Protein AF-A0AAN7UTN5-F1 (afdb_monomer_lite)

Secondary structure (DSSP, 8-state):
------------------------------------------------S--TT--TTS-TTT---GGG--SS-----S-TTTT-------HHHHHHHHHHHH-TTGGGSS-HHHHHHHH--TTGGGG-S--SHHHHHHHHHHHHHHTTS--

Structure (mmCIF, N/CA/C/O backbone):
data_AF-A0AAN7UTN5-F1
#
_entry.id   AF-A0AAN7UTN5-F1
#
loop_
_atom_site.group_PDB
_atom_site.id
_atom_site.type_symbol
_atom_site.label_atom_id
_atom_site.label_alt_id
_atom_site.label_comp_id
_atom_site.label_asym_id
_atom_site.label_entity_id
_atom_site.label_seq_id
_atom_site.pdbx_PDB_ins_code
_atom_site.Cartn_x
_atom_site.Cartn_y
_atom_site.Cartn_z
_atom_site.occupancy
_atom_site.B_iso_or_equiv
_atom_site.auth_seq_id
_atom_site.auth_comp_id
_atom_site.auth_asym_id
_atom_site.auth_atom_id
_atom_site.pdbx_PDB_model_num
ATOM 1 N N . MET A 1 1 ? 69.646 10.732 -24.523 1.00 35.91 1 MET A N 1
ATOM 2 C CA . MET A 1 1 ? 69.256 12.136 -24.255 1.00 35.91 1 MET A CA 1
ATOM 3 C C . MET A 1 1 ? 67.807 12.290 -24.700 1.00 35.91 1 MET A C 1
ATOM 5 O O . MET A 1 1 ? 67.540 11.910 -25.823 1.00 35.91 1 MET A O 1
ATOM 9 N N . ALA A 1 2 ? 66.811 12.760 -23.962 1.00 42.72 2 ALA A N 1
ATOM 10 C CA . ALA A 1 2 ? 66.626 13.110 -22.563 1.00 42.72 2 ALA A CA 1
ATOM 11 C C . ALA A 1 2 ? 65.093 13.111 -22.330 1.00 42.72 2 ALA A C 1
ATOM 13 O O . ALA A 1 2 ? 64.316 13.274 -23.267 1.00 42.72 2 ALA A O 1
ATOM 14 N N . LEU A 1 3 ? 64.696 12.865 -21.086 1.00 52.59 3 LEU A N 1
ATOM 15 C CA . LEU A 1 3 ? 63.344 12.595 -20.585 1.00 52.59 3 LEU A CA 1
ATOM 16 C C . LEU A 1 3 ? 62.355 13.759 -20.777 1.00 52.59 3 LEU A C 1
ATOM 18 O O . LEU A 1 3 ? 62.784 14.913 -20.769 1.00 52.59 3 LEU A O 1
ATOM 22 N N . LYS A 1 4 ? 61.044 13.454 -20.767 1.00 47.31 4 LYS A N 1
ATOM 23 C CA . LYS A 1 4 ? 60.037 14.160 -19.940 1.00 47.31 4 LYS A CA 1
ATOM 24 C C . LYS A 1 4 ? 58.693 13.410 -19.864 1.00 47.31 4 LYS A C 1
ATOM 26 O O . LYS A 1 4 ? 58.052 13.137 -20.871 1.00 47.31 4 LYS A O 1
ATOM 31 N N . SER A 1 5 ? 58.326 13.098 -18.622 1.00 57.06 5 SER A N 1
ATOM 32 C CA . SER A 1 5 ? 57.091 12.473 -18.125 1.00 57.06 5 SER A CA 1
ATOM 33 C C . SER A 1 5 ? 55.921 13.489 -18.027 1.00 57.06 5 SER A C 1
ATOM 35 O O . SER A 1 5 ? 56.136 14.678 -18.272 1.00 57.06 5 SER A O 1
ATOM 37 N N . PRO A 1 6 ? 54.685 13.049 -17.694 1.00 55.91 6 PRO A N 1
ATOM 38 C CA . PRO A 1 6 ? 53.435 13.730 -18.028 1.00 55.91 6 PRO A CA 1
ATOM 39 C C . PRO A 1 6 ? 52.992 14.740 -16.961 1.00 55.91 6 PRO A C 1
ATOM 41 O O . PRO A 1 6 ? 53.272 14.568 -15.775 1.00 55.91 6 PRO A O 1
ATOM 44 N N . GLN A 1 7 ? 52.224 15.753 -17.367 1.00 57.94 7 GLN A N 1
ATOM 45 C CA . GLN A 1 7 ? 51.511 16.633 -16.441 1.00 57.94 7 GLN A CA 1
ATOM 46 C C . GLN A 1 7 ? 50.000 16.542 -16.663 1.00 57.94 7 GLN A C 1
ATOM 48 O O . GLN A 1 7 ? 49.463 16.903 -17.706 1.00 57.94 7 GLN A O 1
ATOM 53 N N . SER A 1 8 ? 49.352 16.010 -15.632 1.00 52.56 8 SER A N 1
ATOM 54 C CA . SER A 1 8 ? 47.923 16.071 -15.355 1.00 52.56 8 SER A CA 1
ATOM 55 C C . SER A 1 8 ? 47.508 17.511 -15.042 1.00 52.56 8 SER A C 1
ATOM 57 O O . SER A 1 8 ? 48.227 18.205 -14.324 1.00 52.56 8 SER A O 1
ATOM 59 N N . ALA A 1 9 ? 46.331 17.938 -15.501 1.00 54.69 9 ALA A N 1
ATOM 60 C CA . ALA A 1 9 ? 45.624 19.070 -14.908 1.00 54.69 9 ALA A CA 1
ATOM 61 C C . ALA A 1 9 ? 44.108 18.898 -15.083 1.00 54.69 9 ALA A C 1
ATOM 63 O O . ALA A 1 9 ? 43.535 19.157 -16.138 1.00 54.69 9 ALA A O 1
ATOM 64 N N . MET A 1 10 ? 43.461 18.455 -14.006 1.00 52.31 10 MET A N 1
ATOM 65 C CA . MET A 1 10 ? 42.045 18.699 -13.748 1.00 52.31 10 MET A CA 1
ATOM 66 C C . MET A 1 10 ? 41.821 20.207 -13.584 1.00 52.31 10 MET A C 1
ATOM 68 O O . MET A 1 10 ? 42.517 20.844 -12.798 1.00 52.31 10 MET A O 1
ATOM 72 N N . SER A 1 11 ? 40.807 20.768 -14.244 1.00 52.25 11 SER A N 1
ATOM 73 C CA . SER A 1 11 ? 40.183 22.012 -13.786 1.00 52.25 11 SER A CA 1
ATOM 74 C C . SER A 1 11 ? 38.712 22.052 -14.193 1.00 52.25 11 SER A C 1
ATOM 76 O O . SER A 1 11 ? 38.341 22.357 -15.324 1.00 52.25 11 SER A O 1
ATOM 78 N N . LEU A 1 12 ? 37.862 21.696 -13.231 1.00 55.22 12 LEU A N 1
ATOM 79 C CA . LEU A 1 12 ? 36.495 22.191 -13.144 1.00 55.22 12 LEU A CA 1
ATOM 80 C C . LEU A 1 12 ? 36.566 23.682 -12.799 1.00 55.22 12 LEU A C 1
ATOM 82 O O . LEU A 1 12 ? 37.314 24.034 -11.889 1.00 55.22 12 LEU A O 1
ATOM 86 N N . SER A 1 13 ? 35.718 24.520 -13.399 1.00 54.28 13 SER A N 1
ATOM 87 C CA . SER A 1 13 ? 34.823 25.408 -12.636 1.00 54.28 13 SER A CA 1
ATOM 88 C C . SER A 1 13 ? 33.888 26.215 -13.530 1.00 54.28 13 SER A C 1
ATOM 90 O O . SER A 1 13 ? 34.273 26.856 -14.501 1.00 54.28 13 SER A O 1
ATOM 92 N N . ARG A 1 14 ? 32.616 26.159 -13.137 1.00 55.97 14 ARG A N 1
ATOM 93 C CA . ARG A 1 14 ? 31.476 26.916 -13.644 1.00 55.97 14 ARG A CA 1
ATOM 94 C C . ARG A 1 14 ? 31.552 28.348 -13.128 1.00 55.97 14 ARG A C 1
ATOM 96 O O . ARG A 1 14 ? 31.706 28.515 -11.925 1.00 55.97 14 ARG A O 1
ATOM 103 N N . GLN A 1 15 ? 31.288 29.343 -13.970 1.00 52.00 15 GLN A N 1
ATOM 104 C CA . GLN A 1 15 ? 30.726 30.621 -13.520 1.00 52.00 15 GLN A CA 1
ATOM 105 C C . GLN A 1 15 ? 30.129 31.386 -14.707 1.00 52.00 15 GLN A C 1
ATOM 107 O O . GLN A 1 15 ? 30.831 32.011 -15.492 1.00 52.00 15 GLN A O 1
ATOM 112 N N . ALA A 1 16 ? 28.803 31.335 -14.831 1.00 52.66 16 ALA A N 1
ATOM 113 C CA . ALA A 1 16 ? 28.037 32.254 -15.663 1.00 52.66 16 ALA A CA 1
ATOM 114 C C . ALA A 1 16 ? 27.259 33.186 -14.726 1.00 52.66 16 ALA A C 1
ATOM 116 O O . ALA A 1 16 ? 26.182 32.842 -14.244 1.00 52.66 16 ALA A O 1
ATOM 117 N N . LEU A 1 17 ? 27.824 34.359 -14.434 1.00 50.31 17 LEU A N 1
ATOM 118 C CA . LEU A 1 17 ? 27.117 35.442 -13.754 1.00 50.31 17 LEU A CA 1
ATOM 119 C C . LEU A 1 17 ? 26.428 36.309 -14.813 1.00 50.31 17 LEU A C 1
ATOM 121 O O . LEU A 1 17 ? 27.052 37.177 -15.421 1.00 50.31 17 LEU A O 1
ATOM 125 N N . ARG A 1 18 ? 25.123 36.095 -15.032 1.00 51.25 18 ARG A N 1
ATOM 126 C CA . ARG A 1 18 ? 24.282 37.096 -15.706 1.00 51.25 18 ARG A CA 1
ATOM 127 C C . ARG A 1 18 ? 24.073 38.265 -14.751 1.00 51.25 18 ARG A C 1
ATOM 129 O O . ARG A 1 18 ? 23.320 38.176 -13.786 1.00 51.25 18 ARG A O 1
ATOM 136 N N . ARG A 1 19 ? 24.759 39.364 -15.044 1.00 41.50 19 ARG A N 1
ATOM 137 C CA . ARG A 1 19 ? 24.539 40.687 -14.458 1.00 41.50 19 ARG A CA 1
ATOM 138 C C . ARG A 1 19 ? 23.248 41.252 -15.053 1.00 41.50 19 ARG A C 1
ATOM 140 O O . ARG A 1 19 ? 23.199 41.504 -16.252 1.00 41.50 19 ARG A O 1
ATOM 147 N N . TYR A 1 20 ? 22.219 41.451 -14.234 1.00 42.88 20 TYR A N 1
ATOM 148 C CA . TYR A 1 20 ? 21.110 42.335 -14.592 1.00 42.88 20 TYR A CA 1
ATOM 149 C C . TYR A 1 20 ? 21.422 43.743 -14.078 1.00 42.88 20 TYR A C 1
ATOM 151 O O . TYR A 1 20 ? 21.630 43.951 -12.884 1.00 42.88 20 TYR A O 1
ATOM 159 N N . ASN A 1 21 ? 21.496 44.690 -15.013 1.00 44.53 21 ASN A N 1
ATOM 160 C CA . ASN A 1 21 ? 21.583 46.125 -14.759 1.00 44.53 21 ASN A CA 1
ATOM 161 C C . ASN A 1 21 ? 20.263 46.612 -14.145 1.00 44.53 21 ASN A C 1
ATOM 163 O O . ASN A 1 21 ? 19.228 46.567 -14.804 1.00 44.53 21 ASN A O 1
ATOM 167 N N . GLY A 1 22 ? 20.311 47.107 -12.908 1.00 36.59 22 GLY A N 1
ATOM 168 C CA . GLY A 1 22 ? 19.216 47.834 -12.272 1.00 36.59 22 GLY A CA 1
ATOM 169 C C . GLY A 1 22 ? 19.508 49.332 -12.267 1.00 36.59 22 GLY A C 1
ATOM 170 O O . GLY A 1 22 ? 20.340 49.798 -11.493 1.00 36.59 22 GLY A O 1
ATOM 171 N N . ARG A 1 23 ? 18.815 50.084 -13.123 1.00 46.69 23 ARG A N 1
ATOM 172 C CA . ARG A 1 23 ? 18.692 51.545 -13.055 1.00 46.69 23 ARG A CA 1
ATOM 173 C C . ARG A 1 23 ? 17.206 51.885 -13.097 1.00 46.69 23 ARG A C 1
ATOM 175 O O . ARG A 1 23 ? 16.597 51.809 -14.157 1.00 46.69 23 ARG A O 1
ATOM 182 N N . ASN A 1 24 ? 16.628 52.201 -11.942 1.00 39.62 24 ASN A N 1
ATOM 183 C CA . ASN A 1 24 ? 16.077 53.526 -11.630 1.00 39.62 24 ASN A CA 1
ATOM 184 C C . ASN A 1 24 ? 15.151 53.461 -10.409 1.00 39.62 24 ASN A C 1
ATOM 186 O O . ASN A 1 24 ? 14.344 52.552 -10.244 1.00 39.62 24 ASN A O 1
ATOM 190 N N . ALA A 1 25 ? 15.358 54.444 -9.539 1.00 48.47 25 ALA A N 1
ATOM 191 C CA . ALA A 1 25 ? 14.716 54.664 -8.256 1.00 48.47 25 ALA A CA 1
ATOM 192 C C . ALA A 1 25 ? 13.222 54.995 -8.370 1.00 48.47 25 ALA A C 1
ATOM 194 O O . ALA A 1 25 ? 12.814 55.547 -9.385 1.00 48.47 25 ALA A O 1
ATOM 195 N N . CYS A 1 26 ? 12.474 54.768 -7.283 1.00 32.94 26 CYS A N 1
ATOM 196 C CA . CYS A 1 26 ? 11.442 55.668 -6.750 1.00 32.94 26 CYS A CA 1
ATOM 197 C C . CYS A 1 26 ? 11.149 55.294 -5.283 1.00 32.94 26 CYS A C 1
ATOM 199 O O . CYS A 1 26 ? 10.854 54.146 -4.963 1.00 32.94 26 CYS A O 1
ATOM 201 N N . SER A 1 27 ? 11.260 56.290 -4.406 1.00 48.19 27 SER A N 1
ATOM 202 C CA . SER A 1 27 ? 10.828 56.291 -3.006 1.00 48.19 27 SER A CA 1
ATOM 203 C C . SER A 1 27 ? 9.299 56.355 -2.921 1.00 48.19 27 SER A C 1
ATOM 205 O O . SER A 1 27 ? 8.717 57.203 -3.593 1.00 48.19 27 SER A O 1
ATOM 207 N N . ALA A 1 28 ? 8.663 55.522 -2.086 1.00 39.09 28 ALA A N 1
ATOM 208 C CA . ALA A 1 28 ? 7.349 55.812 -1.496 1.00 39.09 28 ALA A CA 1
ATOM 209 C C . ALA A 1 28 ? 6.996 54.845 -0.343 1.00 39.09 28 ALA A C 1
ATOM 211 O O . ALA A 1 28 ? 6.795 53.654 -0.548 1.00 39.09 28 ALA A O 1
ATOM 212 N N . VAL A 1 29 ? 6.937 55.412 0.865 1.00 41.47 29 VAL A N 1
ATOM 213 C CA . VAL A 1 29 ? 5.883 55.298 1.894 1.00 41.47 29 VAL A CA 1
ATOM 214 C C . VAL A 1 29 ? 5.174 53.945 2.115 1.00 41.47 29 VAL A C 1
ATOM 216 O O . VAL A 1 29 ? 4.487 53.398 1.261 1.00 41.47 29 VAL A O 1
ATOM 219 N N . SER A 1 30 ? 5.249 53.519 3.378 1.00 49.81 30 SER A N 1
ATOM 220 C CA . SER A 1 30 ? 4.473 52.512 4.109 1.00 49.81 30 SER A CA 1
ATOM 221 C C . SER A 1 30 ? 3.061 52.190 3.598 1.00 49.81 30 SER A C 1
ATOM 223 O O . SER A 1 30 ? 2.228 53.085 3.471 1.00 49.81 30 SER A O 1
ATOM 225 N N . ARG A 1 31 ? 2.746 50.886 3.514 1.00 42.16 31 ARG A N 1
ATOM 226 C CA . ARG A 1 31 ? 1.453 50.288 3.911 1.00 42.16 31 ARG A CA 1
ATOM 227 C C . ARG A 1 31 ? 1.606 48.776 4.109 1.00 42.16 31 ARG A C 1
ATOM 229 O O . ARG A 1 31 ? 1.927 48.046 3.177 1.00 42.16 31 ARG A O 1
ATOM 236 N N . SER A 1 32 ? 1.342 48.319 5.329 1.00 50.72 32 SER A N 1
ATOM 237 C CA . SER A 1 32 ? 1.090 46.913 5.637 1.00 50.72 32 SER A CA 1
ATOM 238 C C . SER A 1 32 ? -0.174 46.447 4.921 1.00 50.72 32 SER A C 1
ATOM 240 O O . SER A 1 32 ? -1.248 46.982 5.180 1.00 50.72 32 SER A O 1
ATOM 242 N N . VAL A 1 33 ? -0.058 45.413 4.092 1.00 45.84 33 VAL A N 1
ATOM 243 C CA . VAL A 1 33 ? -1.156 44.496 3.770 1.00 45.84 33 VAL A CA 1
ATOM 244 C C . VAL A 1 33 ? -0.582 43.087 3.694 1.00 45.84 33 VAL A C 1
ATOM 246 O O . VAL A 1 33 ? 0.420 42.835 3.025 1.00 45.84 33 VAL A O 1
ATOM 249 N N . ALA A 1 34 ? -1.185 42.183 4.459 1.00 51.28 34 ALA A N 1
ATOM 250 C CA . ALA A 1 34 ? -0.838 40.777 4.500 1.00 51.28 34 ALA A CA 1
ATOM 251 C C . ALA A 1 34 ? -0.900 40.180 3.087 1.00 51.28 34 ALA A C 1
ATOM 253 O O . ALA A 1 34 ? -1.967 40.107 2.481 1.00 51.28 34 ALA A O 1
ATOM 254 N N . SER A 1 35 ? 0.244 39.731 2.570 1.00 47.69 35 SER A N 1
ATOM 255 C CA . SER A 1 35 ? 0.283 38.885 1.380 1.00 47.69 35 SER A CA 1
ATOM 256 C C . SER A 1 35 ? -0.039 37.455 1.804 1.00 47.69 35 SER A C 1
ATOM 258 O O . SER A 1 35 ? 0.832 36.603 1.975 1.00 47.69 35 SER A O 1
ATOM 260 N N . THR A 1 36 ? -1.322 37.190 2.043 1.00 50.88 36 THR A N 1
ATOM 261 C CA . THR A 1 36 ? -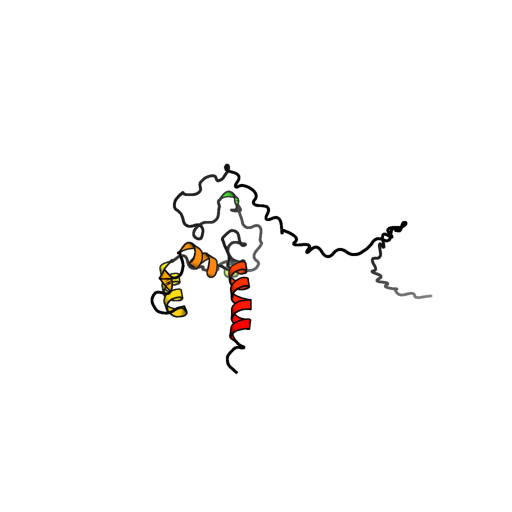1.854 35.841 1.873 1.00 50.88 36 THR A CA 1
ATOM 262 C C . THR A 1 36 ? -1.650 35.485 0.410 1.00 50.88 36 THR A C 1
ATOM 264 O O . THR A 1 36 ? -2.391 35.956 -0.443 1.00 50.88 36 THR A O 1
ATOM 267 N N . CYS A 1 37 ? -0.636 34.679 0.107 1.00 45.53 37 CYS A N 1
ATOM 268 C CA . CYS A 1 37 ? -0.592 33.938 -1.144 1.00 45.53 37 CYS A CA 1
ATOM 269 C C . CYS A 1 37 ? -1.698 32.875 -1.075 1.00 45.53 37 CYS A C 1
ATOM 271 O O . CYS A 1 37 ? -1.514 31.889 -0.351 1.00 45.53 37 CYS A O 1
ATOM 273 N N . PRO A 1 38 ? -2.834 32.990 -1.792 1.00 51.50 38 PRO A N 1
ATOM 274 C CA . PRO A 1 38 ? -3.641 31.814 -2.027 1.00 51.50 38 PRO A CA 1
ATOM 275 C C . PRO A 1 38 ? -2.799 30.919 -2.934 1.00 51.50 38 PRO A C 1
ATOM 277 O O . PRO A 1 38 ? -2.558 31.215 -4.103 1.00 51.50 38 PRO A O 1
ATOM 280 N N . ARG A 1 39 ? -2.283 29.829 -2.367 1.00 55.66 39 ARG A N 1
ATOM 281 C CA . ARG A 1 39 ? -1.727 28.726 -3.142 1.00 55.66 39 ARG A CA 1
ATOM 282 C C . ARG A 1 39 ? -2.874 28.238 -4.021 1.00 55.66 39 ARG A C 1
ATOM 284 O O . ARG A 1 39 ? -3.766 27.554 -3.529 1.00 55.66 39 ARG A O 1
ATOM 291 N N . ALA A 1 40 ? -2.900 28.678 -5.276 1.00 53.22 40 ALA A N 1
ATOM 292 C CA . ALA A 1 40 ? -3.896 28.262 -6.243 1.00 53.22 40 ALA A CA 1
ATOM 293 C C . ALA A 1 40 ? -3.781 26.742 -6.384 1.00 53.22 40 ALA A C 1
ATOM 295 O O . ALA A 1 40 ? -2.857 26.218 -7.008 1.00 53.22 40 ALA A O 1
ATOM 296 N N . PHE A 1 41 ? -4.685 26.025 -5.722 1.00 52.22 41 PHE A N 1
ATOM 297 C CA . PHE A 1 41 ? -4.939 24.632 -6.016 1.00 52.22 41 PHE A CA 1
ATOM 298 C C . PHE A 1 41 ? -5.446 24.606 -7.452 1.00 52.22 41 PHE A C 1
ATOM 300 O O . PHE A 1 41 ? -6.573 25.006 -7.727 1.00 52.22 41 PHE A O 1
ATOM 307 N N . ALA A 1 42 ? -4.599 24.170 -8.379 1.00 46.84 42 ALA A N 1
ATOM 308 C CA . ALA A 1 42 ? -5.053 23.758 -9.692 1.00 46.84 42 ALA A CA 1
ATOM 309 C C . ALA A 1 42 ? -5.887 22.483 -9.504 1.00 46.84 42 ALA A C 1
ATOM 311 O O . ALA A 1 42 ? -5.385 21.366 -9.630 1.00 46.84 42 ALA A O 1
ATOM 312 N N . THR A 1 43 ? -7.165 22.638 -9.159 1.00 53.34 43 THR A N 1
ATOM 313 C CA . THR A 1 43 ? -8.187 21.626 -9.416 1.00 53.34 43 THR A CA 1
ATOM 314 C C . THR A 1 43 ? -8.322 21.535 -10.927 1.00 53.34 43 THR A C 1
ATOM 316 O O . THR A 1 43 ? -9.151 22.204 -11.538 1.00 53.34 43 THR A O 1
ATOM 319 N N . SER A 1 44 ? -7.442 20.755 -11.553 1.00 51.25 44 SER A N 1
ATOM 320 C CA . SER A 1 44 ? -7.685 20.306 -12.917 1.00 51.25 44 SER A CA 1
ATOM 321 C C . SER A 1 44 ? -8.978 19.507 -12.868 1.00 51.25 44 SER A C 1
ATOM 323 O O . SER A 1 44 ? -9.041 18.477 -12.195 1.00 51.25 44 SER A O 1
ATOM 325 N N . ALA A 1 45 ? -10.014 20.043 -13.511 1.00 46.41 45 ALA A N 1
ATOM 326 C CA . ALA A 1 45 ? -11.274 19.359 -13.720 1.00 46.41 45 ALA A CA 1
ATOM 327 C C . ALA A 1 45 ? -10.980 17.948 -14.240 1.00 46.41 45 ALA A C 1
ATOM 329 O O . ALA A 1 45 ? -10.168 17.766 -15.152 1.00 46.41 45 ALA A O 1
ATOM 330 N N . SER A 1 46 ? -11.612 16.958 -13.615 1.00 48.47 46 SER A N 1
ATOM 331 C CA . SER A 1 46 ? -11.663 15.583 -14.092 1.00 48.47 46 SER A CA 1
ATOM 332 C C . SER A 1 46 ? -11.990 15.599 -15.582 1.00 48.47 46 SER A C 1
ATOM 334 O O . SER A 1 46 ? -13.094 15.987 -15.958 1.00 48.47 46 SER A O 1
ATOM 336 N N . ARG A 1 47 ? -11.035 15.215 -16.432 1.00 48.50 47 ARG A N 1
ATOM 337 C CA . ARG A 1 47 ? -11.341 14.863 -17.818 1.00 48.50 47 ARG A CA 1
ATOM 338 C C . ARG A 1 47 ? -12.184 13.583 -17.781 1.00 48.50 47 ARG A C 1
ATOM 340 O O . ARG A 1 47 ? -11.660 12.575 -17.305 1.00 48.50 47 ARG A O 1
ATOM 347 N N . PRO A 1 48 ? -13.448 13.581 -18.234 1.00 53.78 48 PRO A N 1
ATOM 348 C CA . PRO A 1 48 ? -14.094 12.339 -18.619 1.00 53.78 48 PRO A CA 1
ATOM 349 C C . PRO A 1 48 ? -13.565 11.947 -20.011 1.00 53.78 48 PRO A C 1
ATOM 351 O O . PRO A 1 48 ? -13.259 12.824 -20.818 1.00 53.78 48 PRO A O 1
ATOM 354 N N . SER A 1 49 ? -13.469 10.644 -20.286 1.00 51.06 49 SER A N 1
ATOM 355 C CA . SER A 1 49 ? -12.791 10.005 -21.437 1.00 51.06 49 SER A CA 1
ATOM 356 C C . SER A 1 49 ? -11.260 10.074 -21.324 1.00 51.06 49 SER A C 1
ATOM 358 O O . SER A 1 49 ? -10.657 11.137 -21.378 1.00 51.06 49 SER A O 1
ATOM 360 N N . GLU A 1 50 ? -10.547 9.002 -20.989 1.00 43.94 50 GLU A N 1
ATOM 361 C CA . GLU A 1 50 ? -10.546 7.677 -21.614 1.00 43.94 50 GLU A CA 1
ATOM 362 C C . GLU A 1 50 ? -10.115 6.634 -20.559 1.00 43.94 50 GLU A C 1
ATOM 364 O O . GLU A 1 50 ? -9.014 6.091 -20.570 1.00 43.94 50 GLU A O 1
ATOM 369 N N . ALA A 1 51 ? -10.967 6.407 -19.557 1.00 47.03 51 ALA A N 1
ATOM 370 C CA . ALA A 1 51 ? -10.834 5.276 -18.646 1.00 47.03 51 ALA A CA 1
ATOM 371 C C . ALA A 1 51 ? -11.473 4.063 -19.328 1.00 47.03 51 ALA A C 1
ATOM 373 O O . ALA A 1 51 ? -12.635 3.748 -19.088 1.00 47.03 51 ALA A O 1
ATOM 374 N N . ALA A 1 52 ? -10.748 3.425 -20.246 1.00 45.00 52 ALA A N 1
ATOM 375 C CA . ALA A 1 52 ? -11.166 2.131 -20.762 1.00 45.00 52 ALA A CA 1
ATOM 376 C C . ALA A 1 52 ? -11.228 1.148 -19.578 1.00 45.00 52 ALA A C 1
ATOM 378 O O . ALA A 1 52 ? -10.199 0.720 -19.059 1.00 45.00 52 ALA A O 1
ATOM 379 N N . VAL A 1 53 ? -12.460 0.861 -19.151 1.00 48.66 53 VAL A N 1
ATOM 380 C CA . VAL A 1 53 ? -12.856 -0.149 -18.164 1.00 48.66 53 VAL A CA 1
ATOM 381 C C . VAL A 1 53 ? -12.280 0.096 -16.763 1.00 48.66 53 VAL A C 1
ATOM 383 O O . VAL A 1 53 ? -11.454 -0.658 -16.251 1.00 48.66 53 VAL A O 1
ATOM 386 N N . ALA A 1 54 ? -12.761 1.142 -16.087 1.00 50.72 54 ALA A N 1
ATOM 387 C CA . ALA A 1 54 ? -12.965 0.976 -14.654 1.00 50.72 54 ALA A CA 1
ATOM 388 C C . ALA A 1 54 ? -14.027 -0.125 -14.518 1.00 50.72 54 ALA A C 1
ATOM 390 O O . ALA A 1 54 ? -15.181 0.081 -14.873 1.00 50.72 54 ALA A O 1
ATOM 391 N N . GLU A 1 55 ? -13.617 -1.324 -14.111 1.00 54.78 55 GLU A N 1
ATOM 392 C CA . GLU A 1 55 ? -14.520 -2.290 -13.487 1.00 54.78 55 GLU A CA 1
ATOM 393 C C . GLU A 1 55 ? -15.246 -1.534 -12.363 1.00 54.78 55 GLU A C 1
ATOM 395 O O . GLU A 1 55 ? -14.645 -1.259 -11.324 1.00 54.78 55 GLU A O 1
ATOM 400 N N . GLU A 1 56 ? -16.490 -1.112 -12.615 1.00 57.88 56 GLU A N 1
ATOM 401 C CA . GLU A 1 56 ? -17.330 -0.185 -11.822 1.00 57.88 56 GLU A CA 1
ATOM 402 C C . GLU A 1 56 ? -17.639 -0.664 -10.381 1.00 57.88 56 GLU A C 1
ATOM 404 O O . GLU A 1 56 ? -18.510 -0.127 -9.704 1.00 57.88 56 GLU A O 1
ATOM 409 N N . GLY A 1 57 ? -16.913 -1.654 -9.860 1.00 71.75 57 GLY A N 1
ATOM 410 C CA . GLY A 1 57 ? -17.048 -2.138 -8.486 1.00 71.75 57 GLY A CA 1
ATOM 411 C C . GLY A 1 57 ? -15.763 -2.652 -7.838 1.00 71.75 57 GLY A C 1
ATOM 412 O O . GLY A 1 57 ? -15.800 -3.025 -6.667 1.00 71.75 57 GLY A O 1
ATOM 413 N N . ALA A 1 58 ? -14.627 -2.687 -8.546 1.00 81.19 58 ALA A N 1
ATOM 414 C CA . ALA A 1 58 ? -13.388 -3.202 -7.967 1.00 81.19 58 ALA A CA 1
ATOM 415 C C . ALA A 1 58 ? -12.685 -2.120 -7.129 1.00 81.19 58 ALA A C 1
ATOM 417 O O . ALA A 1 58 ? -12.484 -0.999 -7.611 1.00 81.19 58 ALA A O 1
ATOM 418 N N . PRO A 1 59 ? -12.248 -2.431 -5.898 1.00 87.38 59 PRO A N 1
ATOM 419 C CA . PRO A 1 59 ? -11.589 -1.445 -5.066 1.00 87.38 59 PRO A CA 1
ATOM 420 C C . PRO A 1 59 ? -10.216 -1.075 -5.644 1.00 87.38 59 PRO A C 1
ATOM 422 O O . PRO A 1 59 ? -9.491 -1.918 -6.186 1.00 87.38 59 PRO A O 1
ATOM 425 N N . ARG A 1 60 ? -9.830 0.197 -5.530 1.00 87.12 60 ARG A N 1
ATOM 426 C CA . ARG A 1 60 ? -8.665 0.785 -6.216 1.00 87.12 60 ARG A CA 1
ATOM 427 C C . ARG A 1 60 ? -7.342 0.171 -5.768 1.00 87.12 60 ARG A C 1
ATOM 429 O O . ARG A 1 60 ? -6.361 0.197 -6.507 1.00 87.12 60 ARG A O 1
ATOM 436 N N . TRP A 1 61 ? -7.295 -0.362 -4.551 1.00 88.06 61 TRP A N 1
ATOM 437 C CA . TRP A 1 61 ? -6.123 -1.050 -4.019 1.00 88.06 61 TRP A CA 1
ATOM 438 C C . TRP A 1 61 ? -5.868 -2.416 -4.674 1.00 88.06 61 TRP A C 1
ATOM 440 O O . TRP A 1 61 ? -4.723 -2.869 -4.650 1.00 88.06 61 TRP A O 1
ATOM 450 N N . SER A 1 62 ? -6.881 -3.054 -5.275 1.00 87.81 62 SER A N 1
ATOM 451 C CA . SER A 1 62 ? -6.801 -4.437 -5.779 1.00 87.81 62 SER A CA 1
ATOM 452 C C . SER A 1 62 ? -6.157 -4.554 -7.164 1.00 87.81 62 SER A C 1
ATOM 454 O O . SER A 1 62 ? -5.425 -5.509 -7.436 1.00 87.81 62 SER A O 1
ATOM 456 N N . TYR A 1 63 ? -6.349 -3.558 -8.033 1.00 90.44 63 TYR A N 1
ATOM 457 C CA . TYR A 1 63 ? -5.895 -3.609 -9.420 1.00 90.44 63 TYR A CA 1
ATOM 458 C C . TYR A 1 63 ? -4.959 -2.455 -9.784 1.00 90.44 63 TYR A C 1
ATOM 460 O O . TYR A 1 63 ? -4.936 -1.392 -9.168 1.00 90.44 63 TYR A O 1
ATOM 468 N N . THR A 1 64 ? -4.168 -2.677 -10.831 1.00 90.00 64 THR A N 1
ATOM 469 C CA . THR A 1 64 ? -3.351 -1.636 -11.460 1.00 90.00 64 THR A CA 1
ATOM 470 C C . THR A 1 64 ? -4.059 -1.184 -12.738 1.00 90.00 64 THR A C 1
ATOM 472 O O . THR A 1 64 ? -4.401 -2.052 -13.550 1.00 90.00 64 THR A O 1
ATOM 475 N N . PRO A 1 65 ? -4.272 0.126 -12.961 1.00 89.12 65 PRO A N 1
ATOM 476 C CA . PRO A 1 65 ? -4.913 0.634 -14.173 1.00 89.12 65 PRO A CA 1
ATOM 477 C C . PRO A 1 65 ? -4.240 0.108 -15.445 1.00 89.12 65 PRO A C 1
ATOM 479 O O . PRO A 1 65 ? -3.012 0.133 -15.558 1.00 89.12 65 PRO A O 1
ATOM 482 N N . GLN A 1 66 ? -5.033 -0.368 -16.411 1.00 86.94 66 GLN A N 1
ATOM 483 C CA . GLN A 1 66 ? -4.513 -1.058 -17.598 1.00 86.94 66 GLN A CA 1
ATOM 484 C C . GLN A 1 66 ? -3.595 -0.171 -18.445 1.00 86.94 66 GLN A C 1
ATOM 486 O O . GLN A 1 66 ? -2.537 -0.634 -18.864 1.00 86.94 66 GLN A O 1
ATOM 491 N N . ALA A 1 67 ? -3.935 1.111 -18.606 1.00 88.12 67 ALA A N 1
ATOM 492 C CA . ALA A 1 67 ? -3.114 2.087 -19.326 1.00 88.12 67 ALA A CA 1
ATOM 493 C C . ALA A 1 67 ? -1.704 2.275 -18.727 1.00 88.12 67 ALA A C 1
ATOM 495 O O . ALA A 1 67 ? -0.803 2.770 -19.397 1.00 88.12 67 ALA A O 1
ATOM 496 N N . MET A 1 68 ? -1.497 1.879 -17.466 1.00 86.94 68 MET A N 1
ATOM 497 C CA . MET A 1 68 ? -0.210 1.986 -16.776 1.00 86.94 68 MET A CA 1
ATOM 498 C C . MET A 1 68 ? 0.572 0.665 -16.750 1.00 86.94 68 MET A C 1
ATOM 500 O O . MET A 1 68 ? 1.698 0.640 -16.247 1.00 86.94 68 MET A O 1
ATOM 504 N N . LYS A 1 69 ? 0.011 -0.439 -17.261 1.00 89.12 69 LYS A N 1
ATOM 505 C CA . LYS A 1 69 ? 0.702 -1.733 -17.322 1.00 89.12 69 LYS A CA 1
ATOM 506 C C . LYS A 1 69 ? 1.724 -1.723 -18.459 1.00 89.12 69 LYS A C 1
ATOM 508 O O . LYS A 1 69 ? 1.422 -1.328 -19.578 1.00 89.12 69 LYS A O 1
ATOM 513 N N . ALA A 1 70 ? 2.938 -2.180 -18.165 1.00 86.81 70 ALA A N 1
ATOM 514 C CA . ALA A 1 70 ? 3.962 -2.386 -19.184 1.00 86.81 70 ALA A CA 1
ATOM 515 C C . ALA A 1 70 ? 3.812 -3.794 -19.788 1.00 86.81 70 ALA A C 1
ATOM 517 O O . ALA A 1 70 ? 3.507 -4.724 -19.038 1.00 86.81 70 ALA A O 1
ATOM 518 N N . PRO A 1 71 ? 4.054 -3.980 -21.098 1.00 88.12 71 PRO A N 1
ATOM 519 C CA . PRO A 1 71 ? 3.957 -5.292 -21.742 1.00 88.12 71 PRO A CA 1
ATOM 520 C C . PRO A 1 71 ? 5.020 -6.280 -21.235 1.00 88.12 71 PRO A C 1
ATOM 522 O O . PRO A 1 71 ? 4.769 -7.478 -21.165 1.00 88.12 71 PRO A O 1
ATOM 525 N N . PHE A 1 72 ? 6.198 -5.785 -20.851 1.00 87.44 72 PHE A N 1
ATOM 526 C CA . PHE A 1 72 ? 7.269 -6.567 -20.236 1.00 87.44 72 PHE A CA 1
ATOM 527 C C . PHE A 1 72 ? 8.103 -5.684 -19.298 1.00 87.44 72 PHE A C 1
ATOM 529 O O . PHE A 1 72 ? 8.044 -4.455 -19.366 1.00 87.44 72 PHE A O 1
ATOM 536 N N . SER A 1 73 ? 8.884 -6.305 -18.409 1.00 83.94 73 SER A N 1
ATOM 537 C CA . SER A 1 73 ? 9.828 -5.581 -17.550 1.00 83.94 73 SER A CA 1
ATOM 538 C C . SER A 1 73 ? 11.100 -5.238 -18.336 1.00 83.94 73 SER A C 1
ATOM 540 O O . SER A 1 73 ? 11.796 -6.160 -18.759 1.00 83.94 73 SER A O 1
ATOM 542 N N . PRO A 1 74 ? 11.461 -3.952 -18.504 1.00 85.81 74 PRO A N 1
ATOM 543 C CA . PRO A 1 74 ? 12.726 -3.571 -19.134 1.00 85.81 74 PRO A CA 1
ATOM 544 C C . PRO A 1 74 ? 13.938 -3.765 -18.205 1.00 85.81 74 PRO A C 1
ATOM 546 O O . PRO A 1 74 ? 15.079 -3.653 -18.645 1.00 85.81 74 PRO A O 1
ATOM 549 N N . HIS A 1 75 ? 13.719 -4.019 -16.908 1.00 82.50 75 HIS A N 1
ATOM 550 C CA . HIS A 1 75 ? 14.800 -4.144 -15.936 1.00 82.50 75 HIS A CA 1
ATOM 551 C C . HIS A 1 75 ? 15.430 -5.541 -15.974 1.00 82.50 75 HIS A C 1
ATOM 553 O O . HIS A 1 75 ? 14.794 -6.536 -15.615 1.00 82.50 75 HIS A O 1
ATOM 559 N N . ILE A 1 76 ? 16.708 -5.602 -16.355 1.00 85.25 76 ILE A N 1
ATOM 560 C CA . ILE A 1 76 ? 17.511 -6.826 -16.303 1.00 85.25 76 ILE A CA 1
ATOM 561 C C . ILE A 1 76 ? 17.879 -7.090 -14.843 1.00 85.25 76 ILE A C 1
ATOM 563 O O . ILE A 1 76 ? 18.696 -6.387 -14.248 1.00 85.25 76 ILE A O 1
ATOM 567 N N . THR A 1 77 ? 17.258 -8.110 -14.255 1.00 85.69 77 THR A N 1
ATOM 568 C CA . THR A 1 77 ? 17.518 -8.490 -12.864 1.00 85.69 77 THR A CA 1
ATOM 569 C C . THR A 1 77 ? 18.719 -9.432 -12.813 1.00 85.69 77 THR A C 1
ATOM 571 O O . THR A 1 77 ? 18.713 -10.466 -13.474 1.00 85.69 77 THR A O 1
ATOM 574 N N . LYS A 1 78 ? 19.743 -9.098 -12.017 1.00 87.00 78 LYS A N 1
ATOM 575 C CA . LYS A 1 78 ? 20.956 -9.927 -11.864 1.00 87.00 78 LYS A CA 1
ATOM 576 C C . LYS A 1 78 ? 20.670 -11.293 -11.226 1.00 87.00 78 LYS A C 1
ATOM 578 O O . LYS A 1 78 ? 21.318 -12.273 -11.569 1.00 87.00 78 LYS A O 1
ATOM 583 N N . ASP A 1 79 ? 19.717 -11.336 -10.298 1.00 89.19 79 ASP A N 1
ATOM 584 C CA . ASP A 1 79 ? 19.286 -12.544 -9.595 1.00 89.19 79 ASP A CA 1
ATOM 585 C C . ASP A 1 79 ? 17.747 -12.636 -9.624 1.00 89.19 79 ASP A C 1
ATOM 587 O O . ASP A 1 79 ? 17.078 -11.805 -8.997 1.00 89.19 79 ASP A O 1
ATOM 591 N N . PRO A 1 80 ? 17.162 -13.613 -10.343 1.00 86.44 80 PRO A N 1
ATOM 592 C CA . PRO A 1 80 ? 15.715 -13.739 -10.487 1.00 86.44 80 PRO A CA 1
ATOM 593 C C . PRO A 1 80 ? 15.009 -14.142 -9.186 1.00 86.44 80 PRO A C 1
ATOM 595 O O . PRO A 1 80 ? 13.792 -13.996 -9.096 1.00 86.44 80 PRO A O 1
ATOM 598 N N . ALA A 1 81 ? 15.724 -14.630 -8.166 1.00 88.12 81 ALA A N 1
ATOM 599 C CA . ALA A 1 81 ? 15.109 -14.941 -6.878 1.00 88.12 81 ALA A CA 1
ATOM 600 C C . ALA A 1 81 ? 14.684 -13.665 -6.131 1.00 88.12 81 ALA A C 1
ATOM 602 O O . ALA A 1 81 ? 13.659 -13.657 -5.452 1.00 88.12 81 ALA A O 1
ATOM 603 N N . ARG A 1 82 ? 15.424 -12.561 -6.308 1.00 86.62 82 ARG A N 1
ATOM 604 C CA . ARG A 1 82 ? 15.170 -11.282 -5.620 1.00 86.62 82 ARG A CA 1
ATOM 605 C C . ARG A 1 82 ? 13.992 -10.494 -6.186 1.00 86.62 82 ARG A C 1
ATOM 607 O O . ARG A 1 82 ? 13.506 -9.586 -5.521 1.00 86.62 82 ARG A O 1
ATOM 614 N N . SER A 1 83 ? 13.540 -10.806 -7.402 1.00 85.62 83 SER A N 1
ATOM 615 C CA . SER A 1 83 ? 12.384 -10.133 -8.008 1.00 85.62 83 SER A CA 1
ATOM 616 C C . SER A 1 83 ? 11.048 -10.648 -7.470 1.00 85.62 83 SER A C 1
ATOM 618 O O . SER A 1 83 ? 10.023 -9.987 -7.631 1.00 85.62 83 SER A O 1
ATOM 620 N N . ARG A 1 84 ? 11.043 -11.817 -6.818 1.00 88.25 84 ARG A N 1
ATOM 621 C CA . ARG A 1 84 ? 9.840 -12.418 -6.244 1.00 88.25 84 ARG A CA 1
ATOM 622 C C . ARG A 1 84 ? 9.648 -11.913 -4.820 1.00 88.25 84 ARG A C 1
ATOM 624 O O . ARG A 1 84 ? 10.285 -12.394 -3.890 1.00 88.25 84 ARG A O 1
ATOM 631 N N . TRP A 1 85 ? 8.728 -10.972 -4.652 1.00 90.06 85 TRP A N 1
ATOM 632 C CA . TRP A 1 85 ? 8.274 -10.517 -3.342 1.00 90.06 85 TRP A CA 1
ATOM 633 C C . TRP A 1 85 ? 6.787 -10.830 -3.187 1.00 90.06 85 TRP A C 1
ATOM 635 O O . TRP A 1 85 ? 5.975 -10.382 -3.997 1.00 90.06 85 TRP A O 1
ATOM 645 N N . ARG A 1 86 ? 6.423 -11.624 -2.172 1.00 92.44 86 ARG A N 1
ATOM 646 C CA . ARG A 1 86 ? 5.012 -11.905 -1.872 1.00 92.44 86 ARG A CA 1
ATOM 647 C C . ARG A 1 86 ? 4.411 -10.720 -1.128 1.00 92.44 86 ARG A C 1
ATOM 649 O O . ARG A 1 86 ? 4.918 -10.316 -0.085 1.00 92.44 86 ARG A O 1
ATOM 656 N N . VAL A 1 87 ? 3.318 -10.200 -1.668 1.00 92.25 87 VAL A N 1
ATOM 657 C CA . VAL A 1 87 ? 2.492 -9.170 -1.036 1.00 92.25 87 VAL A CA 1
ATOM 658 C C . VAL A 1 87 ? 1.207 -9.822 -0.531 1.00 92.25 87 VAL A C 1
ATOM 660 O O . VAL A 1 87 ? 0.872 -10.936 -0.931 1.00 92.25 87 VAL A O 1
ATOM 663 N N . ASN A 1 88 ? 0.554 -9.173 0.428 1.00 93.12 88 ASN A N 1
ATOM 664 C CA . ASN A 1 88 ? -0.736 -9.613 0.931 1.00 93.12 88 ASN A CA 1
ATOM 665 C C . ASN A 1 88 ? -1.855 -9.247 -0.050 1.00 93.12 88 ASN A C 1
ATOM 667 O O . ASN A 1 88 ? -1.942 -8.089 -0.452 1.00 93.12 88 ASN A O 1
ATOM 671 N N . ASP A 1 89 ? -2.737 -10.206 -0.322 1.00 88.38 89 ASP A N 1
ATOM 672 C CA . ASP A 1 89 ? -3.944 -10.016 -1.133 1.00 88.38 89 ASP A CA 1
ATOM 673 C C . ASP A 1 89 ? -5.234 -10.134 -0.291 1.00 88.38 89 ASP A C 1
ATOM 675 O O . ASP A 1 89 ? -6.311 -9.75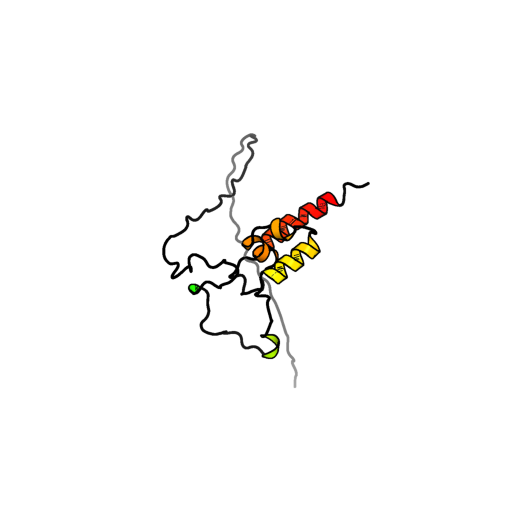6 -0.747 1.00 88.38 89 ASP A O 1
ATOM 679 N N . ASP A 1 90 ? -5.142 -10.627 0.954 1.00 92.38 90 ASP A N 1
ATOM 680 C CA . ASP A 1 90 ? -6.311 -10.925 1.787 1.00 92.38 90 ASP A CA 1
ATOM 681 C C . ASP A 1 90 ? -6.695 -9.725 2.680 1.00 92.38 90 ASP A C 1
ATOM 683 O O . ASP A 1 90 ? -5.883 -9.316 3.522 1.00 92.38 90 ASP A O 1
ATOM 687 N N . PRO A 1 91 ? -7.938 -9.207 2.609 1.00 91.38 91 PRO A N 1
ATOM 688 C CA . PRO A 1 91 ? -8.386 -8.098 3.460 1.00 91.38 91 PRO A CA 1
ATOM 689 C C . PRO A 1 91 ? -8.499 -8.489 4.938 1.00 91.38 91 PRO A C 1
ATOM 691 O O . PRO A 1 91 ? -8.156 -7.700 5.811 1.00 91.38 91 PRO A O 1
ATOM 694 N N . LYS A 1 92 ? -8.853 -9.744 5.239 1.00 93.50 92 LYS A N 1
ATOM 695 C CA . LYS A 1 92 ? -8.987 -10.234 6.623 1.00 93.50 92 LYS A CA 1
ATOM 696 C C . LYS A 1 92 ? -7.680 -10.143 7.415 1.00 93.50 92 LYS A C 1
ATOM 698 O O . LYS A 1 92 ? -7.683 -9.737 8.567 1.00 93.50 92 LYS A O 1
ATOM 703 N N . LYS A 1 93 ? -6.543 -10.441 6.771 1.00 94.25 93 LYS A N 1
ATOM 704 C CA . LYS A 1 93 ? -5.215 -10.319 7.401 1.00 94.25 93 LYS A CA 1
ATOM 705 C C . LYS A 1 93 ? -4.888 -8.876 7.780 1.00 94.25 93 LYS A C 1
ATOM 707 O O . LYS A 1 93 ? -4.175 -8.643 8.753 1.00 94.25 93 LYS A O 1
ATOM 712 N N . LEU A 1 94 ? -5.375 -7.917 6.994 1.00 93.62 94 LEU A N 1
ATOM 713 C CA . LEU A 1 94 ? -5.211 -6.500 7.285 1.00 93.62 94 LEU A CA 1
ATOM 714 C C . LEU A 1 94 ? -6.096 -6.081 8.465 1.00 93.62 94 LEU A C 1
ATOM 716 O O . LEU A 1 94 ? -5.622 -5.367 9.346 1.00 93.62 94 LEU A O 1
ATOM 720 N N . ASP A 1 95 ? -7.337 -6.560 8.509 1.00 93.94 95 ASP A N 1
ATOM 721 C CA . ASP A 1 95 ? -8.261 -6.296 9.615 1.00 93.94 95 ASP A CA 1
ATOM 722 C C . ASP A 1 95 ? -7.741 -6.863 10.944 1.00 93.94 95 ASP A C 1
ATOM 724 O O . ASP A 1 95 ? -7.682 -6.139 11.938 1.00 93.94 95 ASP A O 1
ATOM 728 N N . ASP A 1 96 ? -7.227 -8.096 10.947 1.00 94.38 96 ASP A N 1
ATOM 729 C CA . ASP A 1 96 ? -6.602 -8.714 12.125 1.00 94.38 96 ASP A CA 1
ATOM 730 C C . ASP A 1 96 ? -5.397 -7.903 12.631 1.00 94.38 96 ASP A C 1
ATOM 732 O O . ASP A 1 96 ? -5.234 -7.677 13.837 1.00 94.38 96 ASP A O 1
ATOM 736 N N . ALA A 1 97 ? -4.557 -7.415 11.712 1.00 93.75 97 ALA A N 1
ATOM 737 C CA . ALA A 1 97 ? -3.413 -6.574 12.052 1.00 93.75 97 ALA A CA 1
ATOM 738 C C . ALA A 1 97 ? -3.850 -5.224 12.647 1.00 93.75 97 ALA A C 1
ATOM 740 O O . ALA A 1 97 ? -3.247 -4.748 13.612 1.00 93.75 97 ALA A O 1
ATOM 741 N N . LEU A 1 98 ? -4.916 -4.619 12.114 1.00 93.25 98 LEU A N 1
ATOM 742 C CA . LEU A 1 98 ? -5.475 -3.367 12.627 1.00 93.25 98 LEU A CA 1
ATOM 743 C C . LEU A 1 98 ? -6.124 -3.546 13.999 1.00 93.25 98 LEU A C 1
ATOM 745 O O . LEU A 1 98 ? -5.894 -2.718 14.877 1.00 93.25 98 LEU A O 1
ATOM 749 N N . ASN A 1 99 ? -6.862 -4.633 14.214 1.00 94.12 99 ASN A N 1
ATOM 750 C CA . ASN A 1 99 ? -7.438 -4.970 15.516 1.00 94.12 99 ASN A CA 1
ATOM 751 C C . ASN A 1 99 ? -6.343 -5.229 16.565 1.00 94.12 99 ASN A C 1
ATOM 753 O O . ASN A 1 99 ? -6.468 -4.827 17.720 1.00 94.12 99 ASN A O 1
ATOM 757 N N . THR A 1 100 ? -5.224 -5.837 16.161 1.00 94.38 100 THR A N 1
ATOM 758 C CA . THR A 1 100 ? -4.071 -6.047 17.050 1.00 94.38 100 THR A CA 1
ATOM 759 C C . THR A 1 100 ? -3.371 -4.730 17.405 1.00 94.38 100 THR A C 1
ATOM 761 O O . THR A 1 100 ? -2.930 -4.554 18.538 1.00 94.38 100 THR A O 1
ATOM 764 N N . PHE A 1 101 ? -3.266 -3.790 16.458 1.00 92.69 101 PHE A N 1
ATOM 765 C CA . PHE A 1 101 ? -2.540 -2.530 16.653 1.00 92.69 101 PHE A CA 1
ATOM 766 C C . PHE A 1 101 ? -3.366 -1.430 17.340 1.00 92.69 101 PHE A C 1
ATOM 768 O O . PHE A 1 101 ? -2.845 -0.715 18.193 1.00 92.69 101 PHE A O 1
ATOM 775 N N . LEU A 1 102 ? -4.636 -1.270 16.960 1.00 91.56 102 LEU A N 1
ATOM 776 C CA . LEU A 1 102 ? -5.532 -0.217 17.460 1.00 91.56 102 LEU A CA 1
ATOM 777 C C . LEU A 1 102 ? -6.420 -0.691 18.622 1.00 91.56 102 LEU A C 1
ATOM 779 O O . LEU A 1 102 ? -6.996 0.140 19.322 1.00 91.56 102 LEU A O 1
ATOM 783 N N . GLY A 1 103 ? -6.516 -2.004 18.847 1.00 91.81 103 GLY A N 1
ATOM 784 C CA . GLY A 1 103 ? -7.398 -2.612 19.839 1.00 91.81 103 GLY A CA 1
ATOM 785 C C . GLY A 1 103 ? -8.759 -3.023 19.264 1.00 91.81 103 GLY A C 1
ATOM 786 O O . GLY A 1 103 ? -8.937 -3.171 18.054 1.00 91.81 103 GLY A O 1
ATOM 787 N N . ARG A 1 104 ? -9.736 -3.242 20.156 1.00 89.75 104 ARG A N 1
ATOM 788 C CA . ARG A 1 104 ? -11.101 -3.666 19.790 1.00 89.75 104 ARG A CA 1
ATOM 789 C C . ARG A 1 104 ? -11.736 -2.693 18.790 1.00 89.75 104 ARG A C 1
ATOM 791 O O . ARG A 1 104 ? -11.652 -1.485 18.979 1.00 89.75 104 ARG A O 1
ATOM 798 N N . ASP A 1 105 ? -12.377 -3.245 17.758 1.00 88.31 105 ASP A N 1
ATOM 799 C CA . ASP A 1 105 ? -13.021 -2.508 16.658 1.00 88.31 105 ASP A CA 1
ATOM 800 C C . ASP A 1 105 ? -12.073 -1.615 15.825 1.00 88.31 105 ASP A C 1
ATOM 802 O O . ASP A 1 105 ? -12.527 -0.729 15.094 1.00 88.31 105 ASP A O 1
ATOM 806 N N . GLY A 1 106 ? -10.758 -1.865 15.872 1.00 87.69 106 GLY A N 1
ATOM 807 C CA . GLY A 1 106 ? -9.759 -1.142 15.079 1.00 87.69 106 GLY A CA 1
ATOM 808 C C . GLY A 1 106 ? -10.025 -1.192 13.570 1.00 87.69 106 GLY A C 1
ATOM 809 O O . GLY A 1 106 ? -9.838 -0.198 12.866 1.00 87.69 106 GLY A O 1
ATOM 810 N N . GLU A 1 107 ? -10.549 -2.311 13.071 1.00 88.50 107 GLU A N 1
ATOM 811 C CA . GLU A 1 107 ? -10.958 -2.473 11.673 1.00 88.50 107 GLU A CA 1
ATOM 812 C C . GLU A 1 107 ? -12.098 -1.528 11.252 1.00 88.50 107 GLU A C 1
ATOM 814 O O . GLU A 1 107 ? -12.229 -1.219 10.070 1.00 88.50 107 GLU A O 1
ATOM 819 N N . ARG A 1 108 ? -12.942 -1.065 12.183 1.00 90.31 108 ARG A N 1
ATOM 820 C CA . ARG A 1 108 ? -14.128 -0.245 11.872 1.00 90.31 108 ARG A CA 1
ATOM 821 C C . ARG A 1 108 ? -13.811 1.248 11.871 1.00 90.31 108 ARG A C 1
ATOM 823 O O . ARG A 1 108 ? -14.613 2.042 11.387 1.00 90.31 108 ARG A O 1
ATOM 830 N N . MET A 1 109 ? -12.638 1.636 12.378 1.00 90.00 109 MET A N 1
ATOM 831 C CA . MET A 1 109 ? -12.209 3.036 12.453 1.00 90.00 109 MET A CA 1
ATOM 832 C C . MET A 1 109 ? -11.909 3.652 11.083 1.00 90.00 109 MET A C 1
ATOM 834 O O . MET A 1 109 ? -12.015 4.867 10.917 1.00 90.00 109 MET A O 1
ATOM 838 N N . LEU A 1 110 ? -11.498 2.834 10.112 1.00 90.12 110 LEU A N 1
ATOM 839 C CA . LEU A 1 110 ? -11.088 3.279 8.784 1.00 90.12 110 LEU A CA 1
ATOM 840 C C . LEU A 1 110 ? -11.910 2.556 7.706 1.00 90.12 110 LEU A C 1
ATOM 842 O O . LEU A 1 110 ? -12.031 1.334 7.761 1.00 90.12 110 LEU A O 1
ATOM 846 N N . PRO A 1 111 ? -12.423 3.270 6.687 1.00 92.06 111 PRO A N 1
ATOM 847 C CA . PRO A 1 111 ? -12.946 2.658 5.468 1.00 92.06 111 PRO A CA 1
ATOM 848 C C . PRO A 1 111 ? -11.906 1.754 4.801 1.00 92.06 111 PRO A C 1
ATOM 850 O O . PRO A 1 111 ? -10.715 2.062 4.835 1.00 92.06 111 PRO A O 1
ATOM 853 N N . GLU A 1 112 ? -12.353 0.689 4.134 1.00 91.12 112 GLU A N 1
ATOM 854 C CA . GLU A 1 112 ? -11.484 -0.327 3.522 1.00 91.12 112 GLU A CA 1
ATOM 855 C C . GLU A 1 112 ? -10.383 0.270 2.630 1.00 91.12 112 GLU A C 1
ATOM 857 O O . GLU A 1 112 ? -9.201 -0.001 2.829 1.00 91.12 112 GLU A O 1
ATOM 862 N N . GLU A 1 113 ? -10.742 1.171 1.714 1.00 90.94 113 GLU A N 1
ATOM 863 C CA . GLU A 1 113 ? -9.787 1.867 0.839 1.00 90.94 113 GLU A CA 1
ATOM 864 C C . GLU A 1 113 ? -8.701 2.629 1.617 1.00 90.94 113 GLU A C 1
ATOM 866 O O . GLU A 1 113 ? -7.531 2.651 1.225 1.00 90.94 113 GLU A O 1
ATOM 871 N N . LEU A 1 114 ? -9.061 3.244 2.749 1.00 91.75 114 LEU A N 1
ATOM 872 C CA . LEU A 1 114 ? -8.113 3.987 3.575 1.00 91.75 114 LEU A CA 1
ATOM 873 C C . LEU A 1 114 ? -7.185 3.066 4.372 1.00 91.75 114 LEU A C 1
ATOM 875 O O . LEU A 1 114 ? -6.036 3.448 4.600 1.00 91.75 114 LEU A O 1
ATOM 879 N N . LYS A 1 115 ? -7.629 1.856 4.737 1.00 93.50 115 LYS A N 1
ATOM 880 C CA . LYS A 1 115 ? -6.763 0.843 5.367 1.00 93.50 115 LYS A CA 1
ATOM 881 C C . LYS A 1 115 ? -5.599 0.498 4.441 1.00 93.50 115 LYS A C 1
ATOM 883 O O . LYS A 1 115 ? -4.434 0.600 4.826 1.00 93.50 115 LYS A O 1
ATOM 888 N N . TRP A 1 116 ? -5.913 0.179 3.188 1.00 94.00 116 TRP A N 1
ATOM 889 C CA . TRP A 1 116 ? -4.908 -0.153 2.184 1.00 94.00 116 TRP A CA 1
ATOM 890 C C . TRP A 1 116 ? -4.033 1.045 1.819 1.00 94.00 116 TRP A C 1
ATOM 892 O O . TRP A 1 116 ? -2.817 0.893 1.687 1.00 94.00 116 TRP A O 1
ATOM 902 N N . LEU A 1 117 ? -4.608 2.248 1.728 1.00 93.75 117 LEU A N 1
ATOM 903 C CA . LEU A 1 117 ? -3.843 3.472 1.485 1.00 93.75 117 LEU A CA 1
ATOM 904 C C . LEU A 1 117 ? -2.823 3.756 2.597 1.00 93.75 117 LEU A C 1
ATOM 906 O O . LEU A 1 117 ? -1.720 4.209 2.301 1.00 93.75 117 LEU A O 1
ATOM 910 N N . ALA A 1 118 ? -3.182 3.506 3.859 1.00 92.81 118 ALA A N 1
ATOM 911 C CA . ALA A 1 118 ? -2.319 3.753 5.012 1.00 92.81 118 ALA A CA 1
ATOM 912 C C . ALA A 1 118 ? -1.159 2.751 5.119 1.00 92.81 118 ALA A C 1
ATOM 914 O O . ALA A 1 118 ? -0.064 3.125 5.546 1.00 92.81 118 ALA A O 1
ATOM 915 N N . VAL A 1 119 ? -1.379 1.499 4.714 1.00 93.25 119 VAL A N 1
ATOM 916 C CA . VAL A 1 119 ? -0.363 0.434 4.775 1.00 93.25 119 VAL A CA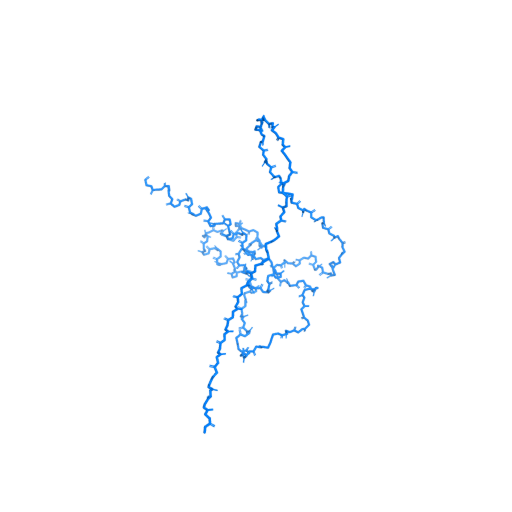 1
ATOM 917 C C . VAL A 1 119 ? 0.546 0.423 3.546 1.00 93.25 119 VAL A C 1
ATOM 919 O O . VAL A 1 119 ? 1.722 0.071 3.648 1.00 93.25 119 VAL A O 1
ATOM 922 N N . THR A 1 120 ? 0.042 0.839 2.384 1.00 94.38 120 THR A N 1
ATOM 923 C CA . THR A 1 120 ? 0.807 0.784 1.134 1.00 94.38 120 THR A CA 1
ATOM 924 C C . THR A 1 120 ? 1.950 1.801 1.120 1.00 94.38 120 THR A C 1
ATOM 926 O O . THR A 1 120 ? 1.748 3.010 1.255 1.00 94.38 120 THR A O 1
ATOM 929 N N . HIS A 1 121 ? 3.167 1.306 0.891 1.00 94.44 121 HIS A N 1
ATOM 930 C CA . HIS A 1 121 ? 4.365 2.125 0.724 1.00 94.44 121 HIS A CA 1
ATOM 931 C C . HIS A 1 121 ? 4.588 2.521 -0.744 1.00 94.44 121 HIS A C 1
ATOM 933 O O . HIS A 1 121 ? 4.243 1.780 -1.662 1.00 94.44 121 HIS A O 1
ATOM 939 N N . LYS A 1 122 ? 5.250 3.660 -0.978 1.00 93.12 122 LYS A N 1
ATOM 940 C CA . LYS A 1 122 ? 5.506 4.224 -2.315 1.00 93.12 122 LYS A CA 1
ATOM 941 C C . LYS A 1 122 ? 6.239 3.293 -3.287 1.00 93.12 122 LYS A C 1
ATOM 943 O O . LYS A 1 122 ? 6.033 3.381 -4.493 1.00 93.12 122 LYS A O 1
ATOM 948 N N . SER A 1 123 ? 7.115 2.424 -2.787 1.00 91.12 123 SER A N 1
ATOM 949 C CA . SER A 1 123 ? 7.874 1.487 -3.628 1.00 91.12 123 SER A CA 1
ATOM 950 C C . SER A 1 123 ? 7.009 0.377 -4.231 1.00 91.12 123 SER A C 1
ATOM 952 O O . SER A 1 123 ? 7.434 -0.282 -5.178 1.00 91.12 123 SER A O 1
ATOM 954 N N . PHE A 1 124 ? 5.813 0.147 -3.686 1.00 92.69 124 PHE A N 1
ATOM 955 C CA . PHE A 1 124 ? 4.893 -0.852 -4.203 1.00 92.69 124 PHE A CA 1
ATOM 956 C C . PHE A 1 124 ? 4.292 -0.401 -5.536 1.00 92.69 124 PHE A C 1
ATOM 958 O O . PHE A 1 124 ? 3.848 0.739 -5.667 1.00 92.69 124 PHE A O 1
ATOM 965 N N . ASP A 1 125 ? 4.307 -1.294 -6.531 1.00 89.38 125 ASP A N 1
ATOM 966 C CA . ASP A 1 125 ? 3.792 -1.054 -7.890 1.00 89.38 125 ASP A CA 1
ATOM 967 C C . ASP A 1 125 ? 4.243 0.297 -8.486 1.00 89.38 125 ASP A C 1
ATOM 969 O O . ASP A 1 125 ? 3.482 0.979 -9.167 1.00 89.38 125 ASP A O 1
ATOM 973 N N . GLN A 1 126 ? 5.474 0.732 -8.175 1.00 89.50 126 GLN A N 1
ATOM 974 C CA . GLN A 1 126 ? 6.030 2.031 -8.590 1.00 89.50 126 GLN A CA 1
ATOM 975 C C . GLN A 1 126 ? 5.135 3.240 -8.238 1.00 89.50 126 GLN A C 1
ATOM 977 O O . GLN A 1 126 ? 5.126 4.242 -8.954 1.00 89.50 126 GLN A O 1
ATOM 982 N N . GLY A 1 127 ? 4.342 3.148 -7.165 1.00 89.06 127 GLY A N 1
ATOM 983 C CA . GLY A 1 127 ? 3.414 4.198 -6.741 1.00 89.06 127 GLY A CA 1
ATOM 984 C C . GLY A 1 127 ? 2.227 4.409 -7.688 1.00 89.06 127 GLY A C 1
ATOM 985 O O . GLY A 1 127 ? 1.597 5.464 -7.645 1.00 89.06 127 GLY A O 1
ATOM 986 N N . ARG A 1 128 ? 1.919 3.435 -8.558 1.00 89.19 128 ARG A N 1
ATOM 987 C CA . ARG A 1 128 ? 0.738 3.474 -9.445 1.00 89.19 128 ARG A CA 1
ATOM 988 C C . ARG A 1 128 ? -0.569 3.362 -8.663 1.00 89.19 128 ARG A C 1
ATOM 990 O O . ARG A 1 128 ? -1.597 3.886 -9.0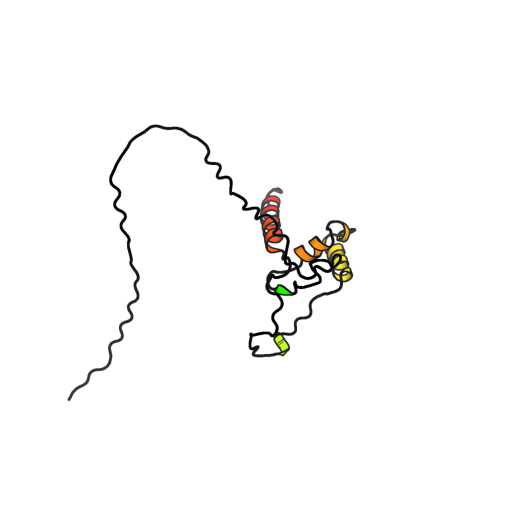91 1.00 89.19 128 ARG A O 1
ATOM 997 N N . ARG A 1 129 ? -0.516 2.705 -7.505 1.00 89.62 129 ARG A N 1
ATOM 998 C CA . ARG A 1 129 ? -1.599 2.641 -6.518 1.00 89.62 129 ARG A CA 1
ATOM 999 C C . ARG A 1 129 ? -1.421 3.737 -5.464 1.00 89.62 129 ARG A C 1
ATOM 1001 O O . ARG A 1 129 ? -0.373 4.372 -5.373 1.00 89.62 129 ARG A O 1
ATOM 1008 N N . GLY A 1 130 ? -2.465 3.988 -4.674 1.00 90.50 130 GLY A N 1
ATOM 1009 C CA . GLY A 1 130 ? -2.372 4.933 -3.558 1.00 90.50 130 GLY A CA 1
ATOM 1010 C C . GLY A 1 130 ? -1.327 4.492 -2.527 1.00 90.50 130 GLY A C 1
ATOM 1011 O O . GLY A 1 130 ? -1.229 3.306 -2.241 1.00 90.50 130 GLY A O 1
ATOM 1012 N N . PHE A 1 131 ? -0.576 5.442 -1.966 1.00 93.38 131 PHE A N 1
ATOM 1013 C CA . PHE A 1 131 ? 0.456 5.197 -0.952 1.00 93.38 131 PHE A CA 1
ATOM 1014 C C . PHE A 1 131 ? 0.388 6.215 0.199 1.00 93.38 131 PHE A C 1
ATOM 1016 O O . PHE A 1 131 ? -0.226 7.280 0.078 1.00 93.38 131 PHE A O 1
ATOM 1023 N N . ASN A 1 132 ? 1.044 5.892 1.314 1.00 93.75 132 ASN A N 1
ATOM 1024 C CA . ASN A 1 132 ? 0.840 6.556 2.600 1.00 93.75 132 ASN A CA 1
ATOM 1025 C C . ASN A 1 132 ? 1.673 7.825 2.876 1.00 93.75 132 ASN A C 1
ATOM 1027 O O . ASN A 1 132 ? 1.511 8.395 3.953 1.00 93.75 132 ASN A O 1
ATOM 1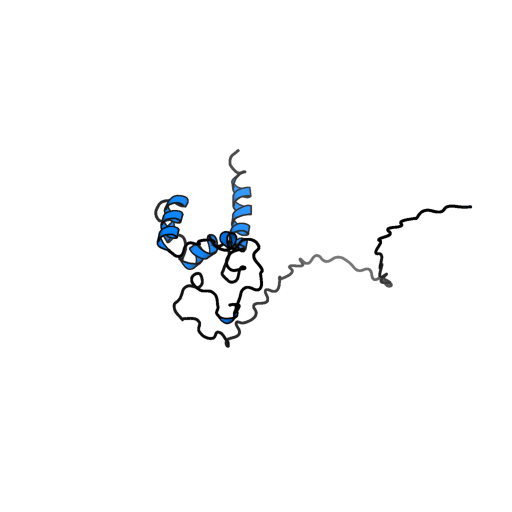031 N N . ASP A 1 133 ? 2.517 8.317 1.959 1.00 92.19 133 ASP A N 1
ATOM 1032 C CA . ASP A 1 133 ? 3.469 9.416 2.244 1.00 92.19 133 ASP A CA 1
ATOM 1033 C C . ASP A 1 133 ? 2.802 10.643 2.894 1.00 92.19 133 ASP A C 1
ATOM 1035 O O . ASP A 1 133 ? 3.314 11.215 3.857 1.00 92.19 133 ASP A O 1
ATOM 1039 N N . ARG A 1 134 ? 1.628 11.050 2.390 1.00 90.19 134 ARG A N 1
ATOM 1040 C CA . ARG A 1 134 ? 0.890 12.204 2.935 1.00 90.19 134 ARG A CA 1
ATOM 1041 C C . ARG A 1 134 ? 0.337 11.924 4.332 1.00 90.19 134 ARG A C 1
ATOM 1043 O O . ARG A 1 134 ? 0.352 12.811 5.181 1.00 90.19 134 ARG A O 1
ATOM 1050 N N . LEU A 1 135 ? -0.135 10.701 4.573 1.00 89.56 135 LEU A N 1
ATOM 1051 C CA . LEU A 1 135 ? -0.649 10.274 5.876 1.00 89.56 135 LEU A CA 1
ATOM 1052 C C . LEU A 1 135 ? 0.488 10.190 6.904 1.00 89.56 135 LEU A C 1
ATOM 1054 O O . LEU A 1 135 ? 0.351 10.694 8.019 1.00 89.56 135 LEU A O 1
ATOM 1058 N N . GLY A 1 136 ? 1.643 9.650 6.505 1.00 86.69 136 GLY A N 1
ATOM 1059 C CA . GLY A 1 136 ? 2.854 9.616 7.325 1.00 86.69 136 GLY A CA 1
ATOM 1060 C C . GLY A 1 136 ? 3.354 11.016 7.685 1.00 86.69 136 GLY A C 1
ATOM 1061 O O . GLY A 1 136 ? 3.685 11.280 8.845 1.00 86.69 136 GLY A O 1
ATOM 1062 N N . PHE A 1 137 ? 3.318 11.948 6.726 1.00 87.88 137 PHE A N 1
ATOM 1063 C CA . PHE A 1 137 ? 3.671 13.343 6.981 1.00 87.88 137 PHE A CA 1
ATOM 1064 C C . PHE A 1 137 ? 2.736 14.001 8.001 1.00 87.88 137 PHE A C 1
ATOM 1066 O O . PHE A 1 137 ? 3.220 14.676 8.898 1.00 87.88 137 PHE A O 1
ATOM 1073 N N . LEU A 1 138 ? 1.419 13.785 7.922 1.00 87.38 138 LEU A N 1
ATOM 1074 C CA . LEU A 1 138 ? 0.459 14.372 8.869 1.00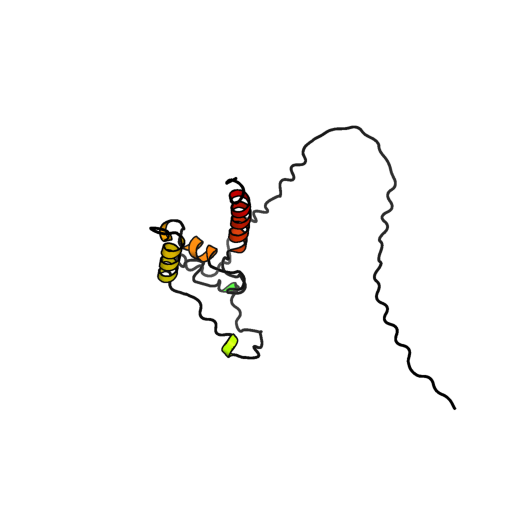 87.38 138 LEU A CA 1
ATOM 1075 C C . LEU A 1 138 ? 0.557 13.771 10.283 1.00 87.38 138 LEU A C 1
ATOM 1077 O O . LEU A 1 138 ? 0.339 14.473 11.271 1.00 87.38 138 LEU A O 1
ATOM 1081 N N . GLY A 1 139 ? 0.900 12.485 10.396 1.00 79.88 139 GLY A N 1
ATOM 1082 C CA . GLY A 1 139 ? 1.021 11.789 11.682 1.00 79.88 139 GLY A CA 1
ATOM 1083 C C . GLY A 1 139 ? 2.313 12.083 12.455 1.00 79.88 139 GLY A C 1
ATOM 1084 O O . GLY A 1 139 ? 2.372 11.862 13.666 1.00 79.88 139 GLY A O 1
ATOM 1085 N N . THR A 1 140 ? 3.354 12.573 11.781 1.00 74.00 140 THR A N 1
ATOM 1086 C CA . THR A 1 140 ? 4.659 12.885 12.392 1.00 74.00 140 THR A CA 1
ATOM 1087 C C . THR A 1 140 ? 4.637 14.128 13.306 1.00 74.00 140 THR A C 1
ATOM 1089 O O . THR A 1 140 ? 5.010 13.999 14.474 1.00 74.00 140 THR A O 1
ATOM 1092 N N . PRO A 1 141 ? 4.157 15.314 12.875 1.00 60.69 141 PRO A N 1
ATOM 1093 C CA . PRO A 1 141 ? 4.172 16.518 13.705 1.00 60.69 141 PRO A CA 1
ATOM 1094 C C . PRO A 1 141 ? 3.252 16.409 14.928 1.00 60.69 141 PRO A C 1
ATOM 1096 O O . PRO A 1 141 ? 3.619 16.889 15.997 1.00 60.69 141 PRO A O 1
ATOM 1099 N N . LYS A 1 142 ? 2.107 15.711 14.829 1.00 58.94 142 LYS A N 1
ATOM 1100 C CA . LYS A 1 142 ? 1.197 15.521 15.976 1.00 58.94 142 LYS A CA 1
ATOM 1101 C C . LYS A 1 142 ? 1.825 14.721 17.124 1.00 58.94 142 LYS A C 1
ATOM 1103 O O . LYS A 1 142 ? 1.565 15.031 18.285 1.00 58.94 142 LYS A O 1
ATOM 1108 N N . ARG A 1 143 ? 2.670 13.727 16.816 1.00 59.34 143 ARG A N 1
ATOM 1109 C CA . ARG A 1 143 ? 3.394 12.948 17.836 1.00 59.34 143 ARG A CA 1
ATOM 1110 C C . ARG A 1 143 ? 4.462 13.781 18.543 1.00 59.34 143 ARG A C 1
ATOM 1112 O O . ARG A 1 143 ? 4.576 13.697 19.759 1.00 59.34 143 ARG A O 1
ATOM 1119 N N . SER A 1 144 ? 5.166 14.644 17.810 1.00 59.31 144 SER A N 1
ATOM 1120 C CA . SER A 1 144 ? 6.171 15.540 18.397 1.00 59.31 144 SER A CA 1
ATOM 1121 C C . SER A 1 144 ? 5.565 16.570 19.357 1.00 59.31 144 SER A C 1
ATOM 1123 O O . SER A 1 144 ? 6.198 16.909 20.348 1.00 59.31 144 SER A O 1
ATOM 1125 N N . THR A 1 145 ? 4.353 17.068 19.092 1.00 59.91 145 THR A N 1
ATOM 1126 C CA . THR A 1 145 ? 3.710 18.089 19.941 1.00 59.91 145 THR A CA 1
ATOM 1127 C C . THR A 1 145 ? 3.030 17.529 21.191 1.00 59.91 145 THR A C 1
ATOM 1129 O O . THR A 1 145 ? 2.800 18.277 22.136 1.00 59.91 145 THR A O 1
ATOM 1132 N N . MET A 1 146 ? 2.678 16.237 21.210 1.00 58.12 146 MET A N 1
ATOM 1133 C CA . MET A 1 146 ? 2.068 15.596 22.385 1.00 58.12 146 MET A CA 1
ATOM 1134 C C . MET A 1 146 ? 3.093 15.044 23.380 1.00 58.12 146 MET A C 1
ATOM 1136 O O . MET A 1 146 ? 2.767 14.909 24.554 1.00 58.12 146 MET A O 1
ATOM 1140 N N . ALA A 1 147 ? 4.330 14.788 22.948 1.00 59.53 147 ALA A N 1
ATOM 1141 C CA . ALA A 1 147 ? 5.395 14.297 23.822 1.00 59.53 147 ALA A CA 1
ATOM 1142 C C . ALA A 1 147 ? 5.924 15.341 24.832 1.00 59.53 147 ALA A C 1
ATOM 1144 O O . ALA A 1 147 ? 6.692 14.978 25.708 1.00 59.53 147 ALA A O 1
ATOM 1145 N N . GLY A 1 148 ? 5.520 16.615 24.728 1.00 58.56 148 GLY A N 1
ATOM 1146 C CA . GLY A 1 148 ? 5.987 17.709 25.596 1.00 58.56 148 GLY A CA 1
ATOM 1147 C C . GLY A 1 148 ? 4.924 18.308 26.525 1.00 58.56 148 GLY A C 1
ATOM 1148 O O . GLY A 1 148 ? 5.028 19.480 26.864 1.00 58.56 148 GLY A O 1
ATOM 1149 N N . ARG A 1 149 ? 3.852 17.574 26.862 1.00 55.91 149 ARG A N 1
ATOM 1150 C CA . ARG A 1 149 ? 2.766 18.055 27.753 1.00 55.91 149 ARG A CA 1
ATOM 1151 C C . ARG A 1 149 ? 2.615 17.276 29.066 1.00 55.91 149 ARG A C 1
ATOM 1153 O O . ARG A 1 149 ? 1.580 17.386 29.716 1.00 55.91 149 ARG A O 1
ATOM 1160 N N . TYR A 1 150 ? 3.631 16.515 29.448 1.00 54.88 150 TYR A N 1
ATOM 1161 C CA . TYR A 1 150 ? 3.713 15.871 30.756 1.00 54.88 150 TYR A CA 1
ATOM 1162 C C . TYR A 1 150 ? 5.075 16.190 31.369 1.00 54.88 150 TYR A C 1
ATOM 1164 O O . TYR A 1 150 ? 5.967 15.355 31.319 1.00 54.88 150 TYR A O 1
ATOM 1172 N N . ASP A 1 151 ? 5.207 17.412 31.879 1.00 45.91 151 ASP A N 1
ATOM 1173 C CA . ASP A 1 151 ? 6.176 17.827 32.899 1.00 45.91 151 ASP A CA 1
ATOM 1174 C C . ASP A 1 151 ? 5.463 18.815 33.835 1.00 45.91 151 ASP A C 1
ATOM 1176 O O . ASP A 1 151 ? 4.689 19.657 33.309 1.00 45.91 151 ASP A O 1
#

Organism: NCBI:txid326684

pLDDT: mean 72.11, std 20.15, range [32.94, 94.44]

Radius of gyration: 28.4 Å; chains: 1; bounding box: 87×71×57 Å

InterPro domains:
  IPR036389 Ribonuclease III, endonuclease domain superfamily [G3DSA:1.10.1520.10] (72-140)
  IPR040030 Large ribosomal subunit protein mL57 [PTHR28160] (25-139)

Foldseek 3Di:
DDDDDDDDDDDDDDDDDDDDDDDDDDDDDDDDDDPPPPPPPPPPDDDPDDQPDPVVDDQLLQDFRPVPDDPDDPDDDPDPVVVDDDDDNDLVVLLVVQCVVVPPCSSVVDDSNVSSLCPADCPPPVNSGHHNPVVVVVVVVVVVVVVPPDD

Sequence (151 aa):
MALKSPQSAMSLSRQALRRYNGRNACSAVSRSVASTCPRAFATSASRPSEAAVAEEGAPRWSYTPQAMKAPFSPHITKDPARSRWRVNDDPKKLDDALNTFLGRDGERMLPEELKWLAVTHKSFDQGRRGFNDRLGFLGTPKRSTMAGRYD